Protein AF-A0A955DBS3-F1 (afdb_monomer)

pLDDT: mean 72.86, std 20.38, range [34.41, 96.44]

Structure (mmCIF, N/CA/C/O backbone):
data_AF-A0A955DBS3-F1
#
_entry.id   AF-A0A955DBS3-F1
#
loop_
_atom_site.group_PDB
_atom_site.id
_atom_site.type_symbol
_atom_site.label_atom_id
_atom_site.label_alt_id
_atom_site.label_comp_id
_atom_site.label_asym_id
_atom_site.label_entity_id
_atom_site.label_seq_id
_atom_site.pdbx_PDB_ins_code
_atom_site.Cartn_x
_atom_site.Cartn_y
_atom_site.Cartn_z
_atom_site.occupancy
_atom_site.B_iso_or_equiv
_atom_site.auth_seq_id
_atom_site.auth_comp_id
_atom_site.auth_asym_id
_atom_site.auth_atom_id
_atom_site.pdbx_PDB_model_num
ATOM 1 N N . MET A 1 1 ? 27.079 0.899 -17.548 1.00 40.97 1 MET A N 1
ATOM 2 C CA . MET A 1 1 ? 26.930 2.178 -16.826 1.00 40.97 1 MET A CA 1
ATOM 3 C C . MET A 1 1 ? 25.440 2.382 -16.622 1.00 40.97 1 MET A C 1
ATOM 5 O O . MET A 1 1 ? 24.743 2.689 -17.577 1.00 40.97 1 MET A O 1
ATOM 9 N N . THR A 1 2 ? 24.934 2.022 -15.445 1.00 45.19 2 THR A N 1
ATOM 10 C CA . THR A 1 2 ? 23.493 1.942 -15.160 1.00 45.19 2 THR A CA 1
ATOM 11 C C . THR A 1 2 ? 23.045 3.284 -14.595 1.00 45.19 2 THR A C 1
ATOM 13 O O . THR A 1 2 ? 23.519 3.680 -13.533 1.00 45.19 2 THR A O 1
ATOM 16 N N . HIS A 1 3 ? 22.194 4.011 -15.317 1.00 44.78 3 HIS A N 1
ATOM 17 C CA . HIS A 1 3 ? 21.660 5.294 -14.863 1.00 44.78 3 HIS A CA 1
ATOM 18 C C . HIS A 1 3 ? 20.253 5.092 -14.300 1.00 44.78 3 HIS A C 1
ATOM 20 O O . HIS A 1 3 ? 19.320 4.803 -15.043 1.00 44.78 3 HIS A O 1
ATOM 26 N N . THR A 1 4 ? 20.104 5.247 -12.985 1.00 45.00 4 THR A N 1
ATOM 27 C CA . THR A 1 4 ? 18.796 5.344 -12.328 1.00 45.00 4 THR A CA 1
ATOM 28 C C . THR A 1 4 ? 18.287 6.766 -12.535 1.00 45.00 4 THR A C 1
ATOM 30 O O . THR A 1 4 ? 18.848 7.706 -11.974 1.00 45.00 4 THR A O 1
ATOM 33 N N . MET A 1 5 ? 17.277 6.950 -13.382 1.00 44.59 5 MET A N 1
ATOM 34 C CA . MET A 1 5 ? 16.729 8.270 -13.692 1.00 44.59 5 MET A CA 1
ATOM 35 C C . MET A 1 5 ? 15.257 8.320 -13.277 1.00 44.59 5 MET A C 1
ATOM 37 O O . MET A 1 5 ? 14.390 7.766 -13.946 1.00 44.59 5 MET A O 1
ATOM 41 N N . THR A 1 6 ? 14.976 8.976 -12.151 1.00 44.47 6 THR A N 1
ATOM 42 C CA . THR A 1 6 ? 13.617 9.206 -11.645 1.00 44.47 6 THR A CA 1
ATOM 43 C C . THR A 1 6 ? 12.965 10.297 -12.488 1.00 44.47 6 THR A C 1
ATOM 45 O O . THR A 1 6 ? 13.232 11.478 -12.284 1.00 44.47 6 THR A O 1
ATOM 48 N N . THR A 1 7 ? 12.144 9.923 -13.470 1.00 47.62 7 THR A N 1
ATOM 49 C CA . THR A 1 7 ? 11.392 10.902 -14.268 1.00 47.62 7 THR A CA 1
ATOM 50 C C . THR A 1 7 ? 9.898 10.685 -14.082 1.00 47.62 7 THR A C 1
ATOM 52 O O . THR A 1 7 ? 9.321 9.754 -14.640 1.00 47.62 7 THR A O 1
ATOM 55 N N . THR A 1 8 ? 9.267 11.582 -13.322 1.00 50.66 8 THR A N 1
ATOM 56 C CA . THR A 1 8 ? 7.809 11.726 -13.223 1.00 50.66 8 THR A CA 1
ATOM 57 C C . THR A 1 8 ? 7.267 12.170 -14.580 1.00 50.66 8 THR A C 1
ATOM 59 O O . THR A 1 8 ? 7.216 13.360 -14.886 1.00 50.66 8 THR A O 1
ATOM 62 N N . THR A 1 9 ? 6.905 11.215 -15.435 1.00 52.50 9 THR A N 1
ATOM 63 C CA . THR A 1 9 ? 6.349 11.510 -16.761 1.00 52.50 9 THR A CA 1
ATOM 64 C C . THR A 1 9 ? 4.829 11.437 -16.701 1.00 52.50 9 THR A C 1
ATOM 66 O O . THR A 1 9 ? 4.245 10.361 -16.589 1.00 52.50 9 THR A O 1
ATOM 69 N N . ALA A 1 10 ? 4.179 12.599 -16.790 1.00 48.88 10 ALA A N 1
ATOM 70 C CA . ALA A 1 10 ? 2.732 12.709 -16.926 1.00 48.88 10 ALA A CA 1
ATOM 71 C C . ALA A 1 10 ? 2.266 11.975 -18.199 1.00 48.88 10 ALA A C 1
ATOM 73 O O . ALA A 1 10 ? 2.548 12.399 -19.322 1.00 48.88 10 ALA A O 1
ATOM 74 N N . ARG A 1 11 ? 1.552 10.855 -18.020 1.00 52.06 11 ARG A N 1
ATOM 75 C CA . ARG A 1 11 ? 0.993 10.024 -19.097 1.00 52.06 11 ARG A CA 1
ATOM 76 C C . ARG A 1 11 ? -0.035 10.825 -19.913 1.00 52.06 11 ARG A C 1
ATOM 78 O O . ARG A 1 11 ? -1.213 10.862 -19.570 1.00 52.06 11 ARG A O 1
ATOM 85 N N . ARG A 1 12 ? 0.359 11.422 -21.043 1.00 58.78 12 ARG A N 1
ATOM 86 C CA . ARG A 1 12 ? -0.606 11.834 -22.081 1.00 58.78 12 ARG A CA 1
ATOM 87 C C . ARG A 1 12 ? -0.977 10.608 -22.917 1.00 58.78 12 ARG A C 1
ATOM 89 O O . ARG A 1 12 ? -0.242 10.222 -23.820 1.00 58.78 12 ARG A O 1
ATOM 96 N N . ARG A 1 13 ? -2.122 9.986 -22.606 1.00 57.03 13 ARG A N 1
ATOM 97 C CA . ARG A 1 13 ? -2.750 8.960 -23.457 1.00 57.03 13 ARG A CA 1
ATOM 98 C C . ARG A 1 13 ? -3.074 9.581 -24.816 1.00 57.03 13 ARG A C 1
ATOM 100 O O . ARG A 1 13 ? -3.986 10.392 -24.929 1.00 57.03 13 ARG A O 1
ATOM 107 N N . PHE A 1 14 ? -2.330 9.190 -25.842 1.00 53.28 14 PHE A N 1
ATOM 108 C CA . PHE A 1 14 ? -2.684 9.456 -27.231 1.00 53.28 14 PHE A CA 1
ATOM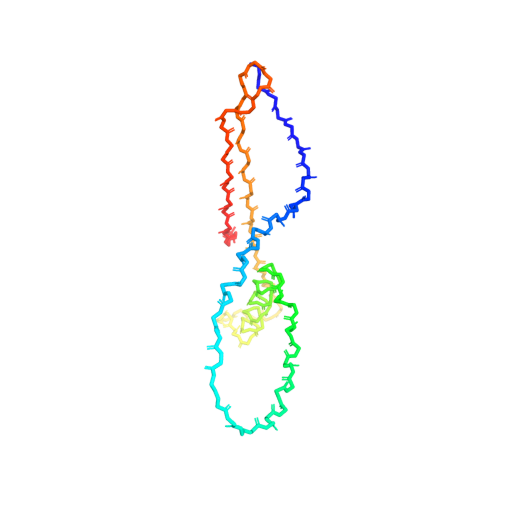 109 C C . PHE A 1 14 ? -3.759 8.439 -27.636 1.00 53.28 14 PHE A C 1
ATOM 111 O O . PHE A 1 14 ? -3.461 7.306 -28.012 1.00 53.28 14 PHE A O 1
ATOM 118 N N . THR A 1 15 ? -5.032 8.793 -27.475 1.00 50.94 15 THR A N 1
ATOM 119 C CA . THR A 1 15 ? -6.151 7.941 -27.891 1.00 50.94 15 THR A CA 1
ATOM 120 C C . THR A 1 15 ? -6.289 8.026 -29.412 1.00 50.94 15 THR A C 1
ATOM 122 O O . THR A 1 15 ? -6.656 9.064 -29.958 1.00 50.94 15 THR A O 1
ATOM 125 N N . ARG A 1 16 ? -5.969 6.934 -30.119 1.00 46.19 16 ARG A N 1
ATOM 126 C CA . ARG A 1 16 ? -6.243 6.773 -31.555 1.00 46.19 16 ARG A CA 1
ATOM 127 C C . ARG A 1 16 ? -7.760 6.796 -31.752 1.00 46.19 16 ARG A C 1
ATOM 129 O O . ARG A 1 16 ? -8.435 5.866 -31.329 1.00 46.19 16 ARG A O 1
ATOM 136 N N . ILE A 1 17 ? -8.285 7.854 -32.362 1.00 55.56 17 ILE A N 1
ATOM 137 C CA . ILE A 1 17 ? -9.703 7.981 -32.720 1.00 55.56 17 ILE A CA 1
ATOM 138 C C . ILE A 1 17 ? -9.960 7.076 -33.941 1.00 55.56 17 ILE A C 1
ATOM 140 O O . ILE A 1 17 ? -9.392 7.354 -35.000 1.00 55.56 17 ILE A O 1
ATOM 144 N N . PRO A 1 18 ? -10.766 5.998 -33.861 1.00 43.28 18 PRO A N 1
ATOM 145 C CA . PRO A 1 18 ? -11.267 5.353 -35.069 1.00 43.28 18 PRO A CA 1
ATOM 146 C C . PRO A 1 18 ? -12.338 6.262 -35.691 1.00 43.28 18 PRO A C 1
ATOM 148 O O . PRO A 1 18 ? -13.337 6.587 -35.051 1.00 43.28 18 PRO A O 1
ATOM 151 N N . GLY A 1 19 ? -12.103 6.724 -36.921 1.00 44.59 19 GLY A N 1
ATOM 152 C CA . GLY A 1 19 ? -13.057 7.557 -37.657 1.00 44.59 19 GLY A CA 1
ATOM 153 C C . GLY A 1 19 ? -14.362 6.802 -37.967 1.00 44.59 19 GLY A C 1
ATOM 154 O O . GLY A 1 19 ? -14.313 5.597 -38.224 1.00 44.59 19 GLY A O 1
ATOM 155 N N . PRO A 1 20 ? -15.528 7.475 -37.954 1.00 53.69 20 PRO A N 1
ATOM 156 C CA . PRO A 1 20 ? -16.807 6.833 -38.230 1.00 53.69 20 PRO A CA 1
ATOM 157 C C . PRO A 1 20 ? -16.940 6.492 -39.719 1.00 53.69 20 PRO A C 1
ATOM 159 O O . PRO A 1 20 ? -16.877 7.362 -40.589 1.00 53.69 20 PRO A O 1
ATOM 162 N N . ILE A 1 21 ? -17.164 5.208 -40.004 1.00 58.56 21 ILE A N 1
ATOM 163 C CA . ILE A 1 21 ? -17.567 4.723 -41.325 1.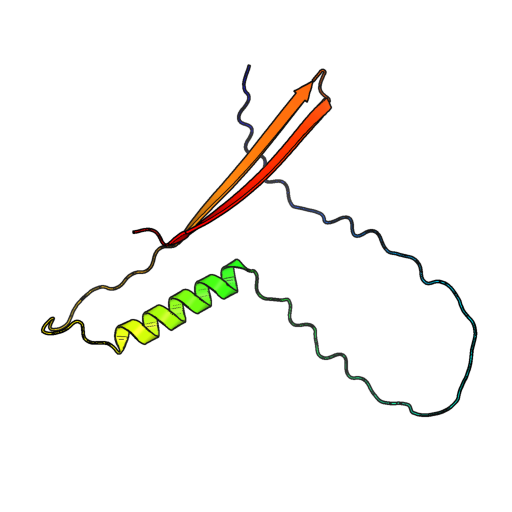00 58.56 21 ILE A CA 1
ATOM 164 C C . ILE A 1 21 ? -18.946 5.319 -41.618 1.00 58.56 21 ILE A C 1
ATOM 166 O O . ILE A 1 21 ? -19.924 5.037 -40.929 1.00 58.56 21 ILE A O 1
ATOM 170 N N . THR A 1 22 ? -19.009 6.185 -42.625 1.00 48.28 22 THR A N 1
ATOM 171 C CA . THR A 1 22 ? -20.249 6.800 -43.097 1.00 48.28 22 THR A CA 1
ATOM 172 C C . THR A 1 22 ? -21.056 5.745 -43.856 1.00 48.28 22 THR A C 1
ATOM 174 O O . THR A 1 22 ? -20.671 5.338 -44.948 1.00 48.28 22 THR A O 1
ATOM 177 N N . GLY A 1 23 ? -22.157 5.282 -43.263 1.00 43.19 23 GLY A N 1
ATOM 178 C CA . GLY A 1 23 ? -23.126 4.373 -43.874 1.00 43.19 23 GLY A CA 1
ATOM 179 C C . GLY A 1 23 ? -24.535 4.930 -43.696 1.00 43.19 23 GLY A C 1
ATOM 180 O O . GLY A 1 23 ? -24.990 5.155 -42.581 1.00 43.19 23 GLY A O 1
ATOM 181 N N . LEU A 1 24 ? -25.169 5.217 -44.822 1.00 46.09 24 LEU A N 1
ATOM 182 C CA . LEU A 1 24 ? -26.388 5.991 -45.029 1.00 46.09 24 LEU A CA 1
ATOM 183 C C . LEU A 1 24 ? -27.676 5.287 -44.531 1.00 46.09 24 LEU A C 1
ATOM 185 O O . LEU A 1 24 ? -27.898 4.128 -44.854 1.00 46.09 24 LEU A O 1
ATOM 189 N N . ALA A 1 25 ? -28.521 6.067 -43.840 1.00 41.69 25 ALA A N 1
ATOM 190 C CA . ALA A 1 25 ? -29.997 6.076 -43.756 1.00 41.69 25 ALA A CA 1
ATOM 191 C C . ALA A 1 25 ? -30.817 4.786 -43.513 1.00 41.69 25 ALA A C 1
ATOM 193 O O . ALA A 1 25 ? -30.810 3.882 -44.335 1.00 41.69 25 ALA A O 1
ATOM 194 N N . PHE A 1 26 ? -31.704 4.829 -42.502 1.00 38.94 26 PHE A N 1
ATOM 195 C CA . PHE A 1 26 ? -33.155 4.570 -42.630 1.00 38.94 26 PHE A CA 1
ATOM 196 C C . PHE A 1 26 ? -33.894 4.882 -41.307 1.00 38.94 26 PHE A C 1
ATOM 198 O O . PHE A 1 26 ? -33.428 4.494 -40.243 1.00 38.94 26 PHE A O 1
ATOM 205 N N . GLY A 1 27 ? -35.085 5.491 -41.387 1.00 34.41 27 GLY A N 1
ATOM 206 C CA . GLY A 1 27 ? -36.176 5.206 -40.439 1.00 34.41 27 GLY A CA 1
ATOM 207 C C . GLY A 1 27 ? -36.554 6.275 -39.407 1.00 34.41 27 GLY A C 1
ATOM 208 O O . GLY A 1 27 ? -35.778 6.640 -38.538 1.00 34.41 27 GLY A O 1
ATOM 209 N N . LEU A 1 28 ? -37.809 6.714 -39.506 1.00 43.16 28 LEU A N 1
ATOM 210 C CA . LEU A 1 28 ? -38.565 7.608 -38.625 1.00 43.16 28 LEU A CA 1
ATOM 211 C C . LEU A 1 28 ? -38.666 7.147 -37.149 1.00 43.16 28 LEU A C 1
ATOM 213 O O . LEU A 1 28 ? -38.776 5.956 -36.882 1.00 43.16 28 LEU A O 1
ATOM 217 N N . ALA A 1 29 ? -38.904 8.142 -36.281 1.00 42.50 29 ALA A N 1
ATOM 218 C CA . ALA A 1 29 ? -39.677 8.106 -35.026 1.00 42.50 29 ALA A CA 1
ATOM 219 C C . ALA A 1 29 ? -38.928 7.905 -33.691 1.00 42.50 29 ALA A C 1
ATOM 221 O O . ALA A 1 29 ? -38.285 6.894 -33.442 1.00 42.50 29 ALA A O 1
ATOM 222 N N . GLY A 1 30 ? -39.152 8.869 -32.786 1.00 39.47 30 GLY A N 1
ATOM 223 C CA . GLY A 1 30 ? -38.908 8.745 -31.347 1.00 39.47 30 GLY A CA 1
ATOM 224 C C . GLY A 1 30 ? -37.798 9.650 -30.822 1.00 39.47 30 GLY A C 1
ATOM 225 O O . GLY A 1 30 ? -36.688 9.191 -30.581 1.00 39.47 30 GLY A O 1
ATOM 226 N N . ALA A 1 31 ? -38.096 10.933 -30.591 1.00 49.16 31 ALA A N 1
ATOM 227 C CA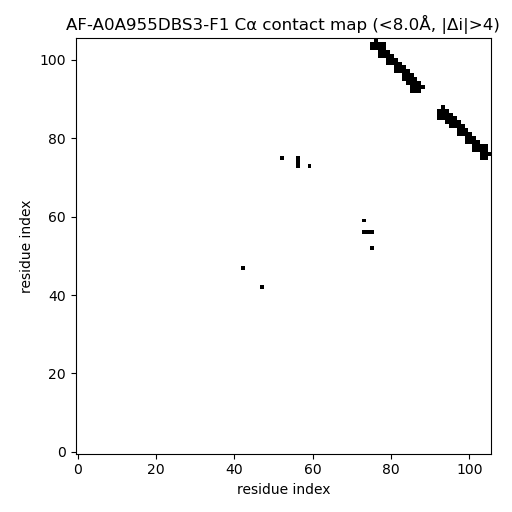 . ALA A 1 31 ? -37.225 11.809 -29.808 1.00 49.16 31 ALA A CA 1
ATOM 228 C C . ALA A 1 31 ? -37.266 11.384 -28.327 1.00 49.16 31 ALA A C 1
ATOM 230 O O . ALA A 1 31 ? -37.996 11.950 -27.517 1.00 49.16 31 ALA A O 1
ATOM 231 N N . MET A 1 32 ? -36.512 10.339 -27.988 1.00 50.03 32 MET A N 1
ATOM 232 C CA . MET A 1 32 ? -36.194 9.974 -26.613 1.00 50.03 32 MET A CA 1
ATOM 233 C C . MET A 1 32 ? -35.099 10.930 -26.135 1.00 50.03 32 MET A C 1
ATOM 235 O O . MET A 1 32 ? -33.981 10.912 -26.648 1.00 50.03 32 MET A O 1
ATOM 239 N N . LEU A 1 33 ? -35.435 11.805 -25.187 1.00 50.78 33 LEU A N 1
ATOM 240 C CA . LEU A 1 33 ? -34.465 12.628 -24.469 1.00 50.78 33 LEU A CA 1
ATOM 241 C C . LEU A 1 33 ? -33.569 11.699 -23.645 1.00 50.78 33 LEU A C 1
ATOM 243 O O . LEU A 1 33 ? -33.889 11.341 -22.514 1.00 50.78 33 LEU A O 1
ATOM 247 N N . ILE A 1 34 ? -32.455 11.275 -24.233 1.00 56.50 34 ILE A N 1
ATOM 248 C CA . ILE A 1 34 ? -31.375 10.620 -23.504 1.00 56.50 34 ILE A CA 1
ATOM 249 C C . ILE A 1 34 ? -30.648 11.744 -22.767 1.00 56.50 34 ILE A C 1
ATOM 251 O O . ILE A 1 34 ? -29.775 12.406 -23.328 1.00 56.50 34 ILE A O 1
ATOM 255 N N . SER A 1 35 ? -31.048 12.010 -21.523 1.00 51.56 35 SER A N 1
ATOM 256 C CA . SER A 1 35 ? -30.206 12.780 -20.610 1.00 51.56 35 SER A CA 1
ATOM 257 C C . SER A 1 35 ? -28.854 12.068 -20.539 1.00 51.56 35 SER A C 1
ATOM 259 O O . SER A 1 35 ? -28.841 10.874 -20.219 1.00 51.56 35 SER A O 1
ATOM 261 N N . PRO A 1 36 ? -27.721 12.728 -20.839 1.00 53.69 36 PRO A N 1
ATOM 262 C CA . PRO A 1 36 ? -26.435 12.135 -20.540 1.00 53.69 36 PRO A CA 1
ATOM 263 C C . PRO A 1 36 ? -26.389 12.002 -19.021 1.00 53.69 36 PRO A C 1
ATOM 265 O O . PRO A 1 36 ? -26.307 13.005 -18.310 1.00 53.69 36 PRO A O 1
ATOM 268 N N . VAL A 1 37 ? -26.512 10.772 -18.511 1.00 60.38 37 VAL A N 1
ATOM 269 C CA . VAL A 1 37 ? -26.089 10.492 -17.143 1.00 60.38 37 VAL A CA 1
ATOM 270 C C . VAL A 1 37 ? -24.648 10.980 -17.098 1.00 60.38 37 VAL A C 1
ATOM 272 O O . VAL A 1 37 ? -23.827 10.565 -17.921 1.00 60.38 37 VAL A O 1
ATOM 275 N N . GLY A 1 38 ? -24.391 12.001 -16.279 1.00 50.53 38 GLY A N 1
ATOM 276 C CA . GLY A 1 38 ? -23.058 12.560 -16.152 1.00 50.53 38 GLY A CA 1
ATOM 277 C C . GLY A 1 38 ? -22.132 11.395 -15.858 1.00 50.53 38 GLY A C 1
ATOM 278 O O . GLY A 1 38 ? -22.349 10.679 -14.884 1.00 50.53 38 GLY A O 1
ATOM 279 N N . ALA A 1 39 ? -21.175 11.150 -16.749 1.00 55.75 39 ALA A N 1
ATOM 280 C CA . ALA A 1 39 ? -20.083 10.250 -16.454 1.00 55.75 39 ALA A CA 1
ATOM 281 C C . ALA A 1 39 ? -19.326 10.910 -15.304 1.00 55.75 39 ALA A C 1
ATOM 283 O O . ALA A 1 39 ? -18.497 11.793 -15.525 1.00 55.75 39 ALA A O 1
ATOM 284 N N . GLU A 1 40 ? -19.705 10.564 -14.075 1.00 61.09 40 GLU A N 1
ATOM 285 C CA . GLU A 1 40 ? -18.924 10.919 -12.910 1.00 61.09 40 GLU A CA 1
ATOM 286 C C . GLU A 1 40 ? -17.532 10.338 -13.170 1.00 61.09 40 GLU A C 1
ATOM 288 O O . GLU A 1 40 ? -17.432 9.178 -13.600 1.00 61.09 40 GLU A O 1
ATOM 293 N N . PRO A 1 41 ? -16.465 11.152 -13.074 1.00 60.91 41 PRO A N 1
ATOM 294 C CA . PRO A 1 41 ? -15.126 10.646 -13.297 1.00 60.91 41 PRO A CA 1
ATOM 295 C C . PRO A 1 41 ? -14.957 9.431 -12.396 1.00 60.91 41 PRO A C 1
ATOM 297 O O . PRO A 1 41 ? -15.175 9.530 -11.189 1.00 60.91 41 PRO A O 1
ATOM 300 N N . ALA A 1 42 ? -14.646 8.280 -13.001 1.00 62.44 42 ALA A N 1
ATOM 301 C CA . ALA A 1 42 ? -14.396 7.075 -12.234 1.00 62.44 42 ALA A CA 1
ATOM 302 C C . ALA A 1 42 ? -13.370 7.447 -11.155 1.00 62.44 42 ALA A C 1
ATOM 304 O O . ALA A 1 42 ? -12.333 8.021 -11.522 1.00 62.44 42 ALA A O 1
ATOM 305 N N . PRO A 1 43 ? -13.669 7.200 -9.865 1.00 61.41 43 PRO A N 1
ATOM 306 C CA . PRO A 1 43 ? -12.725 7.492 -8.800 1.00 61.41 43 PRO A CA 1
ATOM 307 C C . PRO A 1 43 ? -11.387 6.860 -9.173 1.00 61.41 43 PRO A C 1
ATOM 309 O O . PRO A 1 43 ? -11.355 5.784 -9.791 1.00 61.41 43 PRO A O 1
ATOM 312 N N . ALA A 1 44 ? -10.283 7.549 -8.879 1.00 67.38 44 ALA A N 1
ATOM 313 C CA . ALA A 1 44 ? -8.976 6.984 -9.170 1.00 67.38 44 ALA A CA 1
ATOM 314 C C . ALA A 1 44 ? -8.902 5.598 -8.509 1.00 67.38 44 ALA A C 1
ATOM 316 O O . ALA A 1 44 ? -9.499 5.375 -7.457 1.00 67.38 44 ALA A O 1
ATOM 317 N N . ALA A 1 45 ? -8.213 4.630 -9.117 1.00 66.75 45 ALA A N 1
ATOM 318 C CA . ALA A 1 45 ? -8.156 3.271 -8.561 1.00 66.75 45 ALA A CA 1
ATOM 319 C C . ALA A 1 45 ? -7.639 3.248 -7.103 1.00 66.75 45 ALA A C 1
ATOM 321 O O . ALA A 1 45 ? -7.955 2.333 -6.340 1.00 66.75 45 ALA A O 1
ATOM 322 N N . ASP A 1 46 ? -6.878 4.273 -6.718 1.00 71.25 46 ASP A N 1
ATOM 323 C CA . ASP A 1 46 ? -6.423 4.516 -5.350 1.00 71.25 46 ASP A CA 1
ATOM 324 C C . ASP A 1 46 ? -7.564 4.923 -4.416 1.00 71.25 46 ASP A C 1
ATOM 326 O O . ASP A 1 46 ? -7.637 4.417 -3.297 1.00 71.25 46 ASP A O 1
ATOM 330 N N . ASP A 1 47 ? -8.503 5.745 -4.887 1.00 80.56 47 ASP A N 1
ATOM 331 C CA . ASP A 1 47 ? -9.669 6.176 -4.116 1.00 80.56 47 ASP A CA 1
ATOM 332 C C . ASP A 1 47 ? -10.562 4.981 -3.756 1.00 80.56 47 ASP A C 1
ATOM 334 O O . ASP A 1 47 ? -10.995 4.859 -2.614 1.00 80.56 47 ASP A O 1
ATOM 338 N N . VAL A 1 48 ? -10.784 4.052 -4.695 1.00 89.06 48 VAL A N 1
ATOM 339 C CA . VAL A 1 48 ? -11.623 2.860 -4.459 1.00 89.06 48 VAL A CA 1
ATOM 340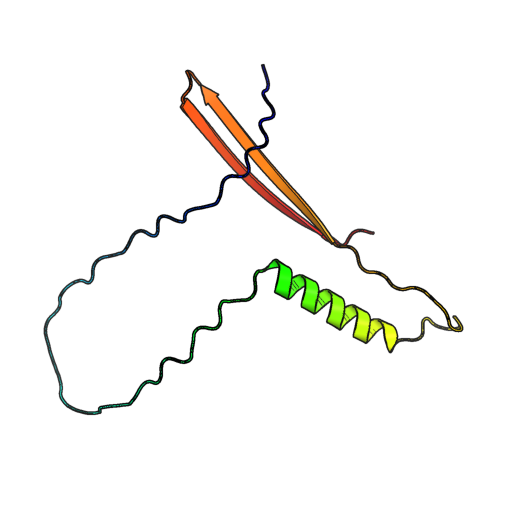 C C . VAL A 1 48 ? -10.990 1.921 -3.433 1.00 89.06 48 VAL A C 1
ATOM 342 O O . VAL A 1 48 ? -11.675 1.403 -2.552 1.00 89.06 48 VAL A O 1
ATOM 345 N N . LEU A 1 49 ? -9.677 1.690 -3.523 1.00 89.00 49 LEU A N 1
ATOM 346 C CA . LEU A 1 49 ? -8.990 0.815 -2.576 1.00 89.00 49 LEU A CA 1
ATOM 347 C C . LEU A 1 49 ? -8.900 1.462 -1.184 1.00 89.00 49 LEU A C 1
ATOM 349 O O . LEU A 1 49 ? -9.105 0.772 -0.189 1.00 89.00 49 LEU A O 1
ATOM 353 N N . MET A 1 50 ? -8.664 2.774 -1.097 1.00 89.06 50 MET A N 1
ATOM 354 C CA . MET A 1 50 ? -8.714 3.493 0.181 1.00 89.06 50 MET A CA 1
ATOM 355 C C . MET A 1 50 ? -10.110 3.460 0.805 1.00 89.06 50 MET A C 1
ATOM 357 O O . MET A 1 50 ? -10.220 3.203 2.001 1.00 89.06 50 MET A O 1
ATOM 361 N N . GLN A 1 51 ? -11.169 3.636 0.013 1.00 92.00 51 GLN A N 1
ATOM 362 C CA . GLN A 1 51 ? -12.549 3.476 0.483 1.00 92.00 51 GLN A CA 1
ATOM 363 C C . GLN A 1 51 ? -12.794 2.067 1.032 1.00 92.00 51 GLN A C 1
ATOM 365 O O . GLN A 1 51 ? -13.266 1.928 2.155 1.00 92.00 51 GLN A O 1
ATOM 370 N N . ALA A 1 52 ? -12.372 1.026 0.310 1.00 92.88 52 ALA A N 1
ATOM 371 C CA . ALA A 1 52 ? -12.524 -0.354 0.768 1.00 92.88 52 ALA A CA 1
ATOM 372 C C . ALA A 1 52 ? -11.781 -0.638 2.088 1.00 92.88 52 ALA A C 1
ATOM 374 O O . ALA A 1 52 ? -12.294 -1.362 2.940 1.00 92.88 52 ALA A O 1
ATOM 375 N N . LEU A 1 53 ? -10.588 -0.063 2.292 1.00 93.00 53 LEU A N 1
ATOM 376 C CA . LEU A 1 53 ? -9.870 -0.189 3.567 1.00 93.00 53 LEU A CA 1
ATOM 377 C C . LEU A 1 53 ? -10.573 0.551 4.710 1.00 93.00 53 LEU A C 1
ATOM 379 O O . LEU A 1 53 ? -10.549 0.072 5.842 1.00 93.00 53 LEU A O 1
ATOM 383 N N . VAL A 1 54 ? -11.185 1.706 4.435 1.00 92.06 54 VAL A N 1
ATOM 384 C CA . VAL A 1 54 ? -11.981 2.452 5.422 1.00 92.06 54 VAL A CA 1
ATOM 385 C C . VAL A 1 54 ? -13.225 1.660 5.813 1.00 92.06 54 VAL A C 1
ATOM 387 O O . VAL A 1 54 ? -13.508 1.527 7.005 1.00 92.06 54 VAL A O 1
ATOM 390 N N . ASP A 1 55 ? -13.924 1.082 4.839 1.00 94.19 55 ASP A N 1
ATOM 391 C CA . ASP A 1 55 ? -15.093 0.236 5.081 1.00 94.19 55 ASP A CA 1
ATOM 392 C C . ASP A 1 55 ? -14.721 -0.991 5.924 1.00 94.19 55 ASP A C 1
ATOM 394 O O . ASP A 1 55 ? -15.400 -1.325 6.900 1.00 94.19 55 ASP A O 1
ATOM 398 N N . GLU A 1 56 ? -13.593 -1.629 5.605 1.00 93.00 56 GLU A N 1
ATOM 399 C CA . GLU A 1 56 ? -13.086 -2.773 6.362 1.00 93.00 56 GLU A CA 1
ATOM 400 C C . GLU A 1 56 ? -12.640 -2.382 7.779 1.00 93.00 56 GLU A C 1
ATOM 402 O O . GLU A 1 56 ? -12.907 -3.110 8.736 1.00 93.00 56 GLU A O 1
ATOM 407 N N . LEU A 1 57 ? -12.029 -1.207 7.956 1.00 91.88 57 LEU A N 1
ATOM 408 C CA . LEU A 1 57 ? -11.725 -0.667 9.281 1.00 91.88 57 LEU A CA 1
ATOM 409 C C . LEU A 1 57 ? -13.002 -0.446 10.099 1.00 91.88 57 LEU A C 1
ATOM 411 O O . LEU A 1 57 ? -13.046 -0.825 11.271 1.00 91.88 57 LEU A O 1
ATOM 415 N N . GLY A 1 58 ? -14.050 0.098 9.477 1.00 91.44 58 GLY A N 1
ATOM 416 C CA . GLY A 1 58 ? -15.366 0.255 10.092 1.00 91.44 58 GLY A CA 1
ATOM 417 C C . GLY A 1 58 ? -15.958 -1.082 10.537 1.00 91.44 58 GLY A C 1
ATOM 418 O O . GLY A 1 58 ? -16.416 -1.209 11.673 1.00 91.44 58 GLY A O 1
ATOM 419 N N . ARG A 1 59 ? -15.872 -2.116 9.689 1.00 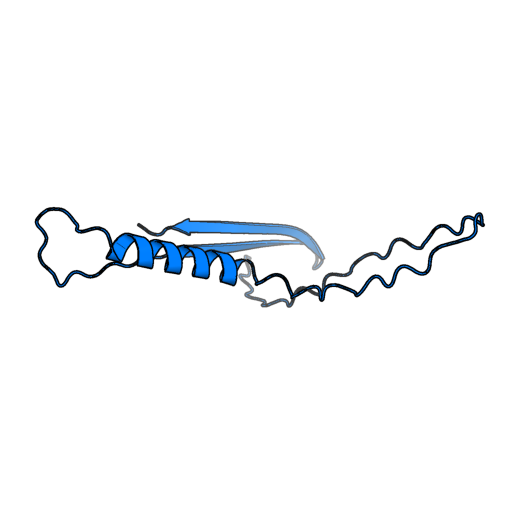91.19 59 ARG A N 1
ATOM 420 C CA . ARG A 1 59 ? -16.292 -3.480 10.041 1.00 91.19 59 ARG A CA 1
ATOM 421 C C . ARG A 1 59 ? -15.510 -4.003 11.244 1.00 91.19 59 ARG A C 1
ATOM 423 O O . ARG A 1 59 ? -16.119 -4.473 12.205 1.00 91.19 59 ARG A O 1
ATOM 430 N N . SER A 1 60 ? -14.189 -3.867 11.238 1.00 89.12 60 SER A N 1
ATOM 431 C CA . SER A 1 60 ? -13.319 -4.335 12.321 1.00 89.12 60 SER A CA 1
ATOM 432 C C . SER A 1 60 ? -13.559 -3.630 13.654 1.00 89.12 60 SER A C 1
ATOM 434 O O . SER A 1 60 ? -13.413 -4.260 14.696 1.00 89.12 60 SER A O 1
ATOM 436 N N . MET A 1 61 ? -14.006 -2.371 13.655 1.00 85.75 61 MET A N 1
ATOM 437 C CA . MET A 1 61 ? -14.405 -1.677 14.888 1.00 85.75 61 MET A CA 1
ATOM 438 C C . MET A 1 61 ? -15.655 -2.278 15.544 1.00 85.75 61 MET A C 1
ATOM 440 O O . MET A 1 61 ? -15.825 -2.156 16.755 1.00 85.75 61 MET A O 1
ATOM 444 N N . THR A 1 62 ? -16.530 -2.931 14.772 1.00 87.50 62 THR A N 1
ATOM 445 C CA . THR A 1 62 ? -17.725 -3.601 15.318 1.00 87.50 62 THR A CA 1
ATOM 446 C C . THR A 1 62 ? -17.430 -4.989 15.887 1.00 87.50 62 THR A C 1
ATOM 448 O O . THR A 1 62 ? -18.238 -5.528 16.644 1.00 87.50 62 THR A O 1
ATOM 451 N N . LEU A 1 63 ? -16.275 -5.571 15.550 1.00 82.31 63 LEU A N 1
ATOM 452 C CA . LEU A 1 63 ? -15.833 -6.851 16.084 1.00 82.31 63 LEU A CA 1
ATOM 453 C C . LEU A 1 63 ? -14.978 -6.614 17.334 1.00 82.31 63 LEU A C 1
ATOM 455 O O . LEU A 1 63 ? -13.947 -5.943 17.289 1.00 82.31 63 LEU A O 1
ATOM 459 N N . GLN A 1 64 ? -15.384 -7.206 18.458 1.00 75.25 64 GLN A N 1
ATOM 460 C CA . GLN A 1 64 ? -14.516 -7.310 19.629 1.00 75.25 64 GLN A CA 1
ATOM 461 C C . GLN A 1 64 ? -13.517 -8.445 19.428 1.00 75.25 64 GLN A C 1
ATOM 463 O O . GLN A 1 64 ? -13.879 -9.552 19.018 1.00 75.25 64 GLN A O 1
ATOM 468 N N . LEU A 1 65 ? -12.251 -8.171 19.731 1.00 77.06 65 LEU A N 1
ATOM 469 C CA . LEU A 1 65 ? -11.187 -9.159 19.623 1.00 77.06 65 LEU A CA 1
ATOM 470 C C . LEU A 1 65 ? -11.178 -10.058 20.872 1.00 77.06 65 LEU A C 1
ATOM 472 O O . LEU A 1 65 ? -10.334 -9.915 21.746 1.00 77.06 65 LEU A O 1
ATOM 476 N N . GLY A 1 66 ? -12.145 -10.972 20.982 1.00 77.06 66 GLY A N 1
ATOM 477 C CA . GLY A 1 66 ? -12.266 -11.870 22.138 1.00 77.06 66 GLY A CA 1
ATOM 478 C C . GLY A 1 66 ? -12.378 -11.106 23.465 1.00 77.06 66 GLY A C 1
ATOM 479 O O . GLY A 1 66 ? -13.189 -10.192 23.580 1.00 77.06 66 GLY A O 1
ATOM 480 N N . ASP A 1 67 ? -11.536 -11.455 24.443 1.00 80.00 67 ASP A N 1
ATOM 481 C CA . ASP A 1 67 ? -11.517 -10.837 25.780 1.00 80.00 67 ASP A CA 1
ATOM 482 C C . ASP A 1 67 ? -10.721 -9.513 25.850 1.00 80.00 67 ASP A C 1
ATOM 484 O O . ASP A 1 67 ? -10.487 -8.982 26.942 1.00 80.00 67 ASP A O 1
ATOM 488 N N . LEU A 1 68 ? -10.263 -8.964 24.713 1.00 81.31 68 LEU A N 1
ATOM 489 C CA . LEU A 1 68 ? -9.534 -7.693 24.702 1.00 81.31 68 LEU A CA 1
ATOM 490 C C . LEU A 1 68 ? -10.484 -6.531 25.015 1.00 81.31 68 LEU A C 1
ATOM 492 O O . LEU A 1 68 ? -11.299 -6.112 24.191 1.00 81.31 68 LEU A O 1
ATOM 496 N N . GLN A 1 69 ? -10.346 -5.981 26.218 1.00 77.44 69 GLN A N 1
ATOM 497 C CA . GLN A 1 69 ? -11.051 -4.768 26.609 1.00 77.44 69 GLN A CA 1
ATOM 498 C C . GLN A 1 69 ? -10.421 -3.548 25.930 1.00 77.44 69 GLN A C 1
ATOM 500 O O . GLN A 1 69 ? -9.202 -3.436 25.807 1.00 77.44 69 GLN A O 1
ATOM 505 N N . ALA A 1 70 ? -11.271 -2.626 25.486 1.00 79.38 70 ALA A N 1
ATOM 506 C CA . ALA A 1 70 ? -10.848 -1.353 24.920 1.00 79.38 70 ALA A CA 1
ATOM 507 C C . ALA A 1 70 ? -9.975 -0.545 25.912 1.00 79.38 70 ALA A C 1
ATOM 509 O O . ALA A 1 70 ? -10.155 -0.672 27.126 1.00 79.38 70 ALA A O 1
ATOM 510 N N . PRO A 1 71 ? -9.089 0.344 25.424 1.00 88.06 71 PRO A N 1
ATOM 511 C CA . PRO A 1 71 ? -8.868 0.695 24.021 1.00 88.06 71 PRO A CA 1
ATOM 512 C C . PRO A 1 71 ? -7.791 -0.168 23.345 1.00 88.06 71 PRO A C 1
ATOM 514 O O . PRO A 1 71 ? -6.740 -0.439 23.91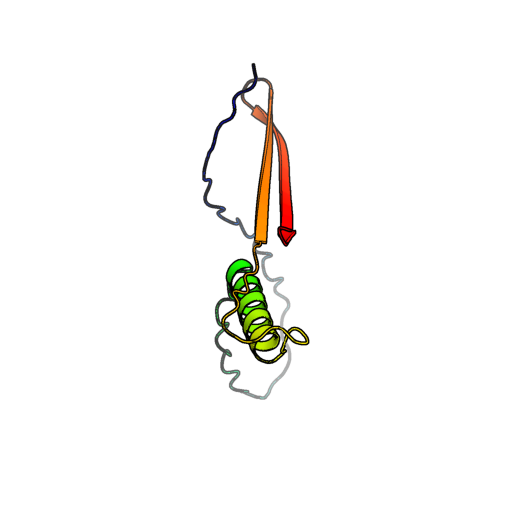8 1.00 88.06 71 PRO A O 1
ATOM 517 N N . TYR A 1 72 ? -8.025 -0.529 22.083 1.00 84.25 72 TYR A N 1
ATOM 518 C CA . TYR A 1 72 ? -7.032 -1.154 21.208 1.00 84.25 72 TYR A CA 1
ATOM 519 C C . TYR A 1 72 ? -6.937 -0.400 19.878 1.00 84.25 72 TYR A C 1
ATOM 521 O O . TYR A 1 72 ? -7.866 0.299 19.473 1.00 84.25 72 TYR A O 1
ATOM 529 N N . PHE A 1 73 ? -5.787 -0.517 19.217 1.00 87.75 73 PHE A N 1
ATOM 530 C CA . PHE A 1 73 ? -5.490 0.152 17.953 1.00 87.75 73 PHE A CA 1
ATOM 531 C C . PHE A 1 73 ? -5.576 -0.844 16.793 1.00 87.75 73 PHE A C 1
ATOM 533 O O . PHE A 1 73 ? -5.016 -1.936 16.877 1.00 87.75 73 PHE A O 1
ATOM 540 N N . VAL A 1 74 ? -6.260 -0.458 15.713 1.00 88.75 74 VAL A N 1
ATOM 541 C CA . VAL A 1 74 ? -6.385 -1.243 14.477 1.00 88.75 74 VAL A CA 1
ATOM 542 C C . VAL A 1 74 ? -5.905 -0.387 13.315 1.00 88.75 74 VAL A C 1
ATOM 544 O O . VAL A 1 74 ? -6.298 0.773 13.193 1.00 88.75 74 VAL A O 1
ATOM 547 N N . GLN A 1 75 ? -5.068 -0.961 12.456 1.00 89.88 75 GLN A N 1
ATOM 548 C CA . GLN A 1 75 ? -4.539 -0.285 11.281 1.00 89.88 75 GLN A CA 1
ATOM 549 C C . GLN A 1 75 ? -4.391 -1.264 10.125 1.00 89.88 75 GLN A C 1
ATOM 551 O O . GLN A 1 75 ? -3.958 -2.398 10.313 1.00 89.88 75 GLN A O 1
ATOM 556 N N . TYR A 1 76 ? -4.703 -0.783 8.927 1.00 89.88 76 TYR A N 1
ATOM 557 C CA . TYR A 1 76 ? -4.405 -1.460 7.675 1.00 89.88 76 TYR A CA 1
ATOM 558 C C . TYR A 1 76 ? -3.366 -0.653 6.909 1.00 89.88 76 TYR A C 1
ATOM 560 O O . TYR A 1 76 ? -3.438 0.574 6.858 1.00 89.88 76 TYR A O 1
ATOM 568 N N . HIS A 1 77 ? -2.414 -1.352 6.301 1.00 90.62 77 HIS A N 1
ATOM 569 C CA . HIS A 1 77 ? -1.368 -0.760 5.476 1.00 90.62 77 HIS A CA 1
ATOM 570 C C . HIS A 1 77 ? -1.378 -1.405 4.102 1.00 90.62 77 HIS A C 1
ATOM 572 O O . HIS A 1 77 ? -1.456 -2.627 3.977 1.00 90.62 77 HIS A O 1
ATOM 578 N N . VAL A 1 78 ? -1.256 -0.583 3.067 1.00 91.25 78 VAL A N 1
ATOM 579 C CA . VAL A 1 78 ? -1.065 -1.048 1.696 1.00 91.25 78 VAL A CA 1
ATOM 580 C C . VAL A 1 78 ? 0.221 -0.463 1.162 1.00 91.25 78 VAL A C 1
ATOM 582 O O . VAL A 1 78 ? 0.473 0.734 1.274 1.00 91.25 78 VAL A O 1
ATOM 585 N N . GLN A 1 79 ? 1.029 -1.334 0.574 1.00 92.62 79 GLN A N 1
ATOM 586 C CA . GLN A 1 79 ? 2.248 -0.966 -0.108 1.00 92.62 79 GLN A CA 1
ATOM 587 C C . GLN A 1 79 ? 2.067 -1.199 -1.601 1.00 92.62 79 GLN A C 1
ATOM 589 O O . GLN A 1 79 ? 1.738 -2.303 -2.043 1.00 92.62 79 GLN A O 1
ATOM 594 N N . GLU A 1 80 ? 2.316 -0.152 -2.374 1.00 91.25 80 GLU A N 1
ATOM 595 C CA . GLU A 1 80 ? 2.429 -0.230 -3.820 1.00 91.25 80 GLU A CA 1
ATOM 596 C C . GLU A 1 80 ? 3.876 -0.017 -4.242 1.00 91.25 80 GLU A C 1
ATOM 598 O O . GLU A 1 80 ? 4.631 0.740 -3.632 1.00 91.25 80 GLU A O 1
ATOM 603 N N . THR A 1 81 ? 4.289 -0.749 -5.264 1.00 94.12 81 THR A N 1
ATOM 604 C CA . THR A 1 81 ? 5.618 -0.660 -5.847 1.00 94.12 81 THR A CA 1
ATOM 605 C C . THR A 1 81 ? 5.473 -0.612 -7.349 1.00 94.12 81 THR A C 1
ATOM 607 O O . THR A 1 81 ? 5.035 -1.585 -7.962 1.00 94.12 81 THR A O 1
ATOM 610 N N . GLU A 1 82 ? 5.893 0.506 -7.925 1.00 95.19 82 GLU A N 1
ATOM 611 C CA . GLU A 1 82 ? 6.040 0.670 -9.362 1.00 95.19 82 GLU A CA 1
ATOM 612 C C . GLU A 1 82 ? 7.507 0.485 -9.747 1.00 95.19 82 GLU A C 1
ATOM 614 O O . GLU A 1 82 ? 8.416 1.042 -9.131 1.00 95.19 82 GLU A O 1
ATOM 619 N N . THR A 1 83 ? 7.739 -0.326 -10.769 1.00 94.06 83 THR A N 1
ATOM 620 C CA . THR A 1 83 ? 9.051 -0.620 -11.330 1.00 94.06 83 THR A CA 1
ATOM 621 C C . THR A 1 83 ? 9.047 -0.218 -12.792 1.00 94.06 83 THR A C 1
ATOM 623 O O . THR A 1 83 ? 8.248 -0.725 -13.574 1.00 94.06 83 THR A O 1
ATOM 626 N N . TYR A 1 84 ? 9.972 0.669 -13.143 1.00 95.69 84 TYR A N 1
ATOM 627 C CA . TYR A 1 84 ? 10.205 1.131 -14.505 1.00 95.69 84 TYR A CA 1
ATOM 628 C C . TYR A 1 84 ? 11.591 0.654 -14.937 1.00 95.69 84 TYR A C 1
ATOM 630 O O . TYR A 1 84 ? 12.593 0.982 -14.297 1.00 95.69 84 TYR A O 1
ATOM 638 N N . GLN A 1 85 ? 11.661 -0.133 -16.005 1.00 93.38 85 GLN A N 1
ATOM 639 C CA . GLN A 1 85 ? 12.907 -0.630 -16.579 1.00 93.38 85 GLN A CA 1
ATOM 640 C C . GLN A 1 85 ? 13.029 -0.126 -18.010 1.00 93.38 85 GLN A C 1
ATOM 642 O O . GLN A 1 85 ? 12.142 -0.334 -18.826 1.00 93.38 85 GLN A O 1
ATOM 647 N N . MET A 1 86 ? 14.139 0.538 -18.326 1.00 95.38 86 MET A N 1
ATOM 648 C CA . MET A 1 86 ? 14.415 1.032 -19.674 1.00 95.38 86 MET A CA 1
ATOM 649 C C . MET A 1 86 ? 15.842 0.674 -20.072 1.00 95.38 86 MET A C 1
ATOM 651 O O . MET A 1 86 ? 16.776 0.888 -19.297 1.00 95.38 86 MET A O 1
ATOM 655 N N . ALA A 1 87 ? 16.022 0.170 -21.291 1.00 93.69 87 ALA A N 1
ATOM 656 C CA . ALA A 1 87 ? 17.338 0.001 -21.896 1.00 93.69 87 ALA A CA 1
ATOM 657 C C . ALA A 1 87 ? 17.446 0.857 -23.154 1.00 93.69 87 ALA A C 1
ATOM 659 O O . ALA A 1 87 ? 16.497 0.958 -23.930 1.00 93.69 87 ALA A O 1
ATOM 660 N N . ALA A 1 88 ? 18.620 1.445 -23.381 1.00 95.81 88 ALA A N 1
ATOM 661 C CA . ALA A 1 88 ? 18.900 2.251 -24.561 1.00 95.81 88 ALA A CA 1
ATOM 662 C C . ALA A 1 88 ? 20.195 1.808 -25.247 1.00 95.81 88 ALA A C 1
ATOM 664 O O . ALA A 1 88 ? 21.184 1.490 -24.588 1.00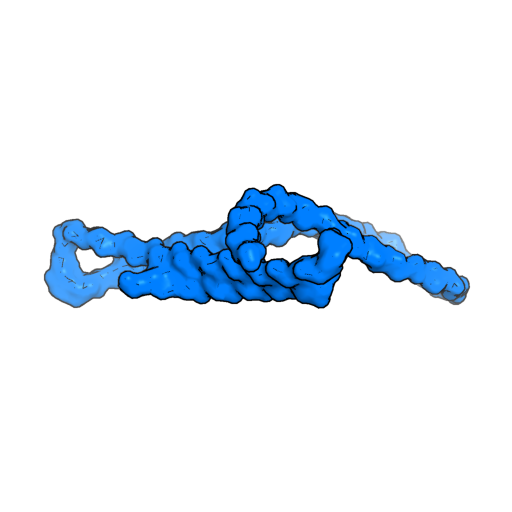 95.81 88 ALA A O 1
ATOM 665 N N . THR A 1 89 ? 20.192 1.819 -26.578 1.00 95.69 89 THR A N 1
ATOM 666 C CA . THR A 1 89 ? 21.359 1.556 -27.428 1.00 95.69 89 THR A CA 1
ATOM 667 C C . THR A 1 89 ? 21.527 2.725 -28.396 1.00 95.69 89 THR A C 1
ATOM 669 O O . THR A 1 89 ? 20.565 3.151 -29.026 1.00 95.69 89 THR 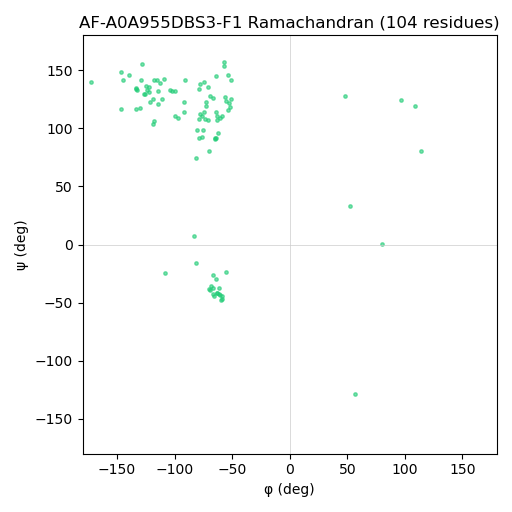A O 1
ATOM 672 N N . TYR A 1 90 ? 22.737 3.286 -28.491 1.00 95.50 90 TYR A N 1
ATOM 673 C CA . TYR A 1 90 ? 23.043 4.463 -29.327 1.00 95.50 90 TYR A CA 1
ATOM 674 C C . TYR A 1 90 ? 22.118 5.676 -29.099 1.00 95.50 90 TYR A C 1
ATOM 676 O O . TYR A 1 90 ? 21.820 6.425 -30.024 1.00 95.50 90 TYR A O 1
ATOM 684 N N . GLY A 1 91 ? 21.646 5.873 -27.865 1.00 92.69 91 GLY A N 1
ATOM 685 C CA . GLY A 1 91 ? 20.733 6.970 -27.523 1.00 92.69 91 GLY A CA 1
ATOM 686 C C . GLY A 1 91 ? 19.262 6.720 -27.874 1.00 92.69 91 GLY A C 1
ATOM 687 O O . GLY A 1 91 ? 18.429 7.570 -27.575 1.00 92.69 91 GLY A O 1
ATOM 688 N N . ALA A 1 92 ? 18.920 5.560 -28.443 1.00 93.38 92 ALA A N 1
ATOM 689 C CA . ALA A 1 92 ? 17.541 5.133 -28.660 1.00 93.38 92 ALA A CA 1
ATOM 690 C C . ALA A 1 92 ? 17.124 4.101 -27.603 1.00 93.38 92 ALA A C 1
ATOM 692 O O . ALA A 1 92 ? 17.854 3.141 -27.360 1.00 93.38 92 ALA A O 1
ATOM 693 N N . ILE A 1 93 ? 15.952 4.273 -26.984 1.00 95.69 93 ILE A N 1
ATOM 694 C CA . ILE A 1 93 ? 15.364 3.263 -26.089 1.00 95.69 93 ILE A CA 1
ATOM 695 C C . ILE A 1 93 ? 14.999 2.031 -26.926 1.00 95.69 93 ILE A C 1
ATOM 697 O O . ILE A 1 93 ? 14.296 2.148 -27.926 1.00 95.69 93 ILE A O 1
ATOM 701 N N . VAL A 1 94 ? 15.495 0.862 -26.524 1.00 96.44 94 VAL A N 1
ATOM 702 C CA . VAL A 1 94 ? 15.272 -0.427 -27.200 1.00 96.44 94 VAL A CA 1
ATOM 703 C C . VAL A 1 94 ? 14.343 -1.347 -26.414 1.00 96.44 94 VAL A C 1
ATOM 705 O O . VAL A 1 94 ? 13.676 -2.181 -27.018 1.00 96.44 94 VAL A O 1
ATOM 708 N N . THR A 1 95 ? 14.254 -1.176 -25.093 1.00 94.38 95 THR A N 1
ATOM 709 C CA . THR A 1 95 ? 13.256 -1.845 -24.249 1.00 94.38 95 THR A CA 1
ATOM 710 C C . THR A 1 95 ? 12.723 -0.882 -23.199 1.00 94.38 95 THR A C 1
ATOM 712 O O . THR A 1 95 ? 13.446 -0.008 -22.714 1.00 94.38 95 THR A O 1
ATOM 715 N N . SER A 1 96 ? 11.445 -1.041 -22.875 1.00 94.75 96 SER A N 1
ATOM 716 C CA . SER A 1 96 ? 10.756 -0.317 -21.815 1.00 94.75 96 SER A CA 1
ATOM 717 C C . SER A 1 96 ? 9.723 -1.259 -21.224 1.00 94.75 96 SER A C 1
ATOM 719 O O . SER A 1 96 ? 8.792 -1.653 -21.923 1.00 94.75 96 SER A O 1
ATOM 721 N N . ASP A 1 97 ? 9.885 -1.587 -19.954 1.00 94.69 97 ASP A N 1
ATOM 722 C CA . ASP A 1 97 ? 9.006 -2.475 -19.213 1.00 94.69 97 ASP A CA 1
ATOM 723 C C . ASP A 1 97 ? 8.539 -1.758 -17.945 1.00 94.69 97 ASP A C 1
ATOM 725 O O . ASP A 1 97 ? 9.346 -1.222 -17.181 1.00 94.69 97 ASP A O 1
ATOM 729 N N . ASP A 1 98 ? 7.226 -1.768 -17.729 1.00 95.69 98 ASP A N 1
ATOM 730 C CA . ASP A 1 98 ? 6.585 -1.229 -16.534 1.00 95.69 98 ASP A CA 1
ATOM 731 C C . ASP A 1 98 ? 5.936 -2.390 -15.774 1.00 95.69 98 ASP A C 1
ATOM 733 O O . ASP A 1 98 ? 5.188 -3.183 -16.351 1.00 95.69 98 ASP A O 1
ATOM 737 N N . ALA A 1 99 ? 6.164 -2.469 -14.468 1.00 92.19 99 ALA A N 1
ATOM 738 C CA . ALA A 1 99 ? 5.477 -3.405 -13.587 1.00 92.19 99 ALA A CA 1
ATOM 739 C C . ALA A 1 99 ? 4.979 -2.672 -12.340 1.00 92.19 99 ALA A C 1
ATOM 741 O O . ALA A 1 99 ? 5.737 -1.939 -11.713 1.00 92.19 99 ALA A O 1
ATOM 742 N N . SER A 1 100 ? 3.724 -2.893 -11.948 1.00 92.25 100 SER A N 1
ATOM 743 C CA . SER A 1 100 ? 3.216 -2.483 -10.634 1.00 92.25 100 SER A CA 1
ATOM 744 C C . SER A 1 100 ? 2.842 -3.720 -9.828 1.00 92.25 100 SER A C 1
ATOM 746 O O . SER A 1 100 ? 2.311 -4.698 -10.361 1.00 92.25 100 SER A O 1
ATOM 748 N N . SER A 1 101 ? 3.130 -3.685 -8.532 1.00 93.00 101 SER A N 1
ATOM 749 C CA . SER A 1 101 ? 2.599 -4.647 -7.578 1.00 93.00 101 SER A CA 1
ATOM 750 C C . SER A 1 101 ? 2.077 -3.915 -6.354 1.00 93.00 101 SER A C 1
ATOM 752 O O . SER A 1 101 ? 2.755 -3.049 -5.804 1.00 93.00 101 SER A O 1
ATOM 754 N N . ARG A 1 102 ? 0.883 -4.299 -5.908 1.00 91.69 102 ARG A N 1
ATOM 755 C CA . ARG A 1 102 ? 0.240 -3.769 -4.708 1.00 91.69 102 ARG A CA 1
ATOM 756 C C . ARG A 1 102 ? -0.053 -4.919 -3.755 1.00 91.69 102 ARG A C 1
ATOM 758 O O . ARG A 1 102 ? -0.498 -5.982 -4.187 1.00 91.69 102 ARG A O 1
ATOM 765 N N . ARG A 1 103 ? 0.236 -4.733 -2.470 1.00 92.62 103 ARG A N 1
ATOM 766 C CA . ARG A 1 103 ? 0.069 -5.759 -1.432 1.00 92.62 103 ARG A CA 1
ATOM 767 C C . ARG A 1 103 ? -0.328 -5.121 -0.105 1.00 92.62 103 ARG A C 1
ATOM 769 O O . ARG A 1 103 ? 0.067 -3.997 0.191 1.00 92.62 103 ARG A O 1
ATOM 776 N N . LEU A 1 104 ? -1.106 -5.855 0.685 1.00 89.69 104 LEU A N 1
ATOM 777 C CA . LEU A 1 104 ? -1.340 -5.527 2.089 1.00 89.69 104 LEU A CA 1
ATOM 778 C C . LEU A 1 104 ? -0.030 -5.762 2.844 1.00 89.69 104 LEU A C 1
ATOM 780 O O . LEU A 1 104 ? 0.578 -6.825 2.693 1.00 89.69 104 LEU A O 1
ATOM 784 N N . ALA A 1 105 ? 0.428 -4.772 3.601 1.00 83.88 105 ALA A N 1
ATOM 785 C CA . ALA A 1 105 ? 1.600 -4.946 4.446 1.00 83.88 105 ALA A CA 1
ATOM 786 C C . ALA A 1 105 ? 1.197 -5.722 5.711 1.00 83.88 105 ALA A C 1
ATOM 78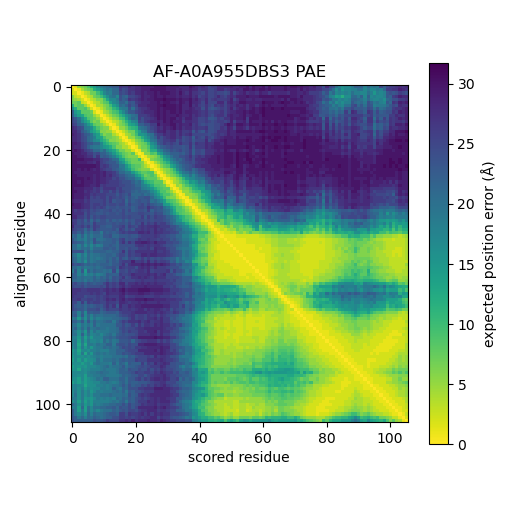8 O O . ALA A 1 105 ? 0.105 -5.520 6.245 1.00 83.88 105 ALA A O 1
ATOM 789 N N . THR A 1 106 ? 2.058 -6.657 6.116 1.00 69.50 106 THR A N 1
ATOM 790 C CA . THR A 1 106 ? 1.907 -7.480 7.328 1.00 69.50 106 THR A CA 1
ATOM 791 C C . THR A 1 106 ? 2.540 -6.789 8.522 1.00 69.50 106 THR A C 1
ATOM 793 O O . THR A 1 106 ? 3.602 -6.158 8.320 1.00 69.50 106 THR A O 1
#

Solvent-accessible surface area (backbone atoms only — not comparable to full-atom values): 7642 Å² total; per-residue (Å²): 137,88,81,89,75,94,72,93,71,83,83,77,81,82,78,82,77,79,78,82,82,89,76,85,87,85,85,87,88,78,93,71,85,74,72,77,74,76,80,68,76,74,69,54,75,65,53,55,51,52,48,52,53,51,55,49,50,56,54,52,72,75,52,73,68,76,89,61,68,81,88,80,88,86,86,87,50,77,46,75,47,79,45,81,47,76,43,67,57,99,89,40,78,76,46,78,48,78,48,75,50,74,46,75,59,130

Mean predicted aligned error: 16.93 Å

Sequence (106 aa):
MTHTMTTTTARRRFTRIPGPITGLAFGLAGAMLISPVGAEPAPAADDVLMQALVDELGRSMTLQLGDLQAPYFVQYHVQETETYQMAATYGAIVTSDDASSRRLAT

Nearest PDB structures (foldseek):
  4tw1-assembly1_C  TM=5.822E-01  e=6.454E-01  Staphylococcus aureus subsp. aureus USA300_TCH1516
  3b07-assembly1_H  TM=5.642E-01  e=2.494E+00  Staphylococcus aureus subsp. aureus Mu50
  6rhv-assembly1_H  TM=5.484E-01  e=5.245E+00  Staphylococcus aureus
  4tw1-assembly2_P  TM=5.387E-01  e=6.874E+00  Staphylococcus aureus subsp. aureus USA300_TCH1516
  9b40-assembly1_A  TM=2.280E-01  e=8.419E+00  Pseudomonas virus Pa193

Foldseek 3Di:
DDDDDDDPDDDPPPDDDDDDDDDDDDDDDDPDPPDPPPPPPDPDPVVVVVVVQVVVVVVVVVDDPPPDDDDDDDDKDKDKDKDWDWDDDPNHTPDIDIDMDMDIDD

Radius of gyration: 25.15 Å; Cα contacts (8 Å, |Δi|>4): 54; chains: 1; bounding box: 67×25×72 Å

Secondary structure (DSSP, 8-state):
-----------------PPP-------------------PPPPPHHHHHHHHHHHHHHHHHHS--TT-PSP------EEEEEEEEEEEETTEEEEEEEEEEEEE--